Protein AF-A0A2H9LZS4-F1 (afdb_monomer)

Solvent-accessible surface area (backbone atoms only — not comparable to full-atom values): 3655 Å² total; per-residue (Å²): 136,86,85,85,74,88,89,77,86,73,55,72,46,66,54,58,50,35,60,79,61,38,72,78,48,94,62,77,75,57,71,56,22,52,53,28,58,72,40,86,90,43,61,46,46,36,76,44,66,66,67,48,61,77,60,112

Mean predicted aligned error: 3.66 Å

Secondary structure (DSSP, 8-state):
---------S-HHHHHT-HHHHTTSSPPPPHHHHHHHHSTTS-TT--SHHHHHTT-

Foldseek 3Di:
DDDDDDLDDDDQLVVQLCVVSCVVDPDDADPLLVVQCVDPQGRNSDRDPVSRVVRD

Radius of gyration: 12.81 Å; Cα contacts (8 Å, |Δi|>4): 47; chains: 1; bounding box: 37×19×34 Å

Nearest PDB structures (foldseek):
  8e24-assembly2_D  TM=3.563E-01  e=6.776E+00  Homo sapiens
  7pua-assembly1_DC  TM=2.926E-01  e=8.278E+00  Trypanosoma brucei brucei

Sequence (56 aa):
MHSARILMTGTPKEVFAKPDLLKKTFLKPPSITQLAQSMKGIRNDTLTIDEFVEQL

pLDDT: mean 92.07, std 9.48, range [42.69, 98.19]

Structure (mmCIF, N/CA/C/O backbone):
data_AF-A0A2H9LZS4-F1
#
_entry.id   AF-A0A2H9LZS4-F1
#
loop_
_atom_site.group_PDB
_atom_site.id
_atom_site.type_symbol
_atom_site.label_atom_id
_atom_site.label_alt_id
_atom_site.label_comp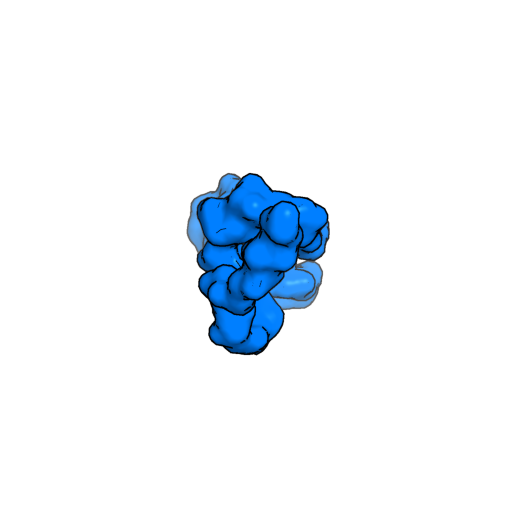_id
_atom_site.label_asym_id
_atom_site.label_entity_id
_atom_site.label_seq_id
_atom_site.pdbx_PDB_ins_code
_atom_site.Cartn_x
_atom_site.Cartn_y
_atom_site.Cartn_z
_atom_site.occupancy
_atom_site.B_iso_or_equiv
_atom_site.auth_seq_id
_atom_site.auth_comp_id
_atom_site.auth_asym_id
_atom_site.auth_atom_id
_atom_site.pdbx_PDB_model_num
ATOM 1 N N . MET A 1 1 ? 24.209 -2.705 -21.379 1.00 42.69 1 MET A N 1
ATOM 2 C CA . MET A 1 1 ? 23.414 -3.930 -21.139 1.00 42.69 1 MET A CA 1
ATOM 3 C C . MET A 1 1 ? 22.371 -3.621 -20.077 1.00 42.69 1 MET A C 1
ATOM 5 O O . MET A 1 1 ? 22.754 -3.125 -19.027 1.00 42.69 1 MET A O 1
ATOM 9 N N . HIS A 1 2 ? 21.084 -3.842 -20.349 1.00 55.44 2 HIS A N 1
ATOM 10 C CA . HIS A 1 2 ? 20.033 -3.730 -19.331 1.00 55.44 2 HIS A CA 1
ATOM 11 C C . HIS A 1 2 ? 19.803 -5.115 -18.718 1.00 55.44 2 HIS A C 1
ATOM 13 O O . HIS A 1 2 ? 19.252 -5.992 -19.375 1.00 55.44 2 HIS A O 1
ATOM 19 N N . SER A 1 3 ? 20.247 -5.325 -17.479 1.00 70.06 3 SER A N 1
ATOM 20 C CA . SER A 1 3 ? 20.011 -6.577 -16.751 1.00 70.06 3 SER A CA 1
ATOM 21 C C . SER A 1 3 ? 18.665 -6.505 -16.035 1.00 70.06 3 SER A C 1
ATOM 23 O O . SER A 1 3 ? 18.582 -6.041 -14.897 1.00 70.06 3 SER A O 1
ATOM 25 N N . ALA A 1 4 ? 17.599 -6.938 -16.708 1.00 81.12 4 ALA A N 1
ATOM 26 C CA . ALA A 1 4 ? 16.320 -7.169 -16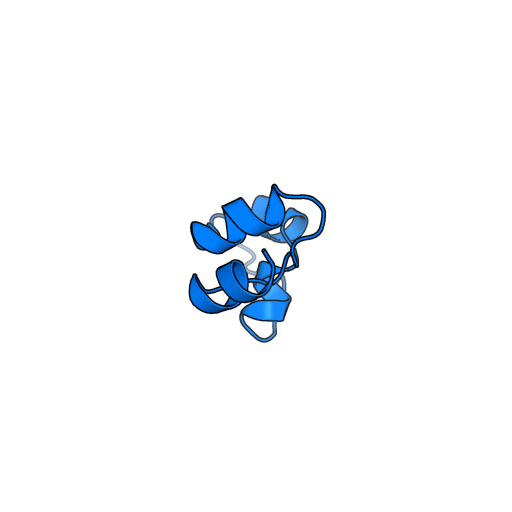.048 1.00 81.12 4 ALA A CA 1
ATOM 27 C C . ALA A 1 4 ? 16.455 -8.369 -15.100 1.00 81.12 4 ALA A C 1
ATOM 29 O O . ALA A 1 4 ? 16.988 -9.413 -15.474 1.00 81.12 4 ALA A O 1
ATOM 30 N N . ARG A 1 5 ? 15.981 -8.216 -13.863 1.00 88.81 5 ARG A N 1
ATOM 31 C CA . ARG A 1 5 ? 15.934 -9.294 -12.871 1.00 88.81 5 ARG A CA 1
ATOM 32 C C . ARG A 1 5 ? 14.581 -9.291 -12.181 1.00 88.81 5 ARG A C 1
ATOM 34 O O . ARG A 1 5 ? 14.023 -8.223 -11.926 1.00 88.81 5 ARG A O 1
ATOM 41 N N . ILE A 1 6 ? 14.083 -10.474 -11.845 1.00 90.81 6 ILE A N 1
ATOM 42 C CA . ILE A 1 6 ? 12.886 -10.611 -11.018 1.00 90.81 6 ILE A CA 1
ATOM 43 C C . ILE A 1 6 ? 13.260 -10.177 -9.598 1.00 90.81 6 ILE A C 1
ATOM 45 O O . ILE A 1 6 ? 14.156 -10.752 -8.985 1.00 90.81 6 ILE A O 1
ATOM 49 N N . LEU A 1 7 ? 12.611 -9.125 -9.098 1.00 91.56 7 LEU A N 1
ATOM 50 C CA . LEU A 1 7 ? 12.817 -8.636 -7.730 1.00 91.56 7 LEU A CA 1
ATOM 51 C C . LEU A 1 7 ? 11.959 -9.398 -6.716 1.00 91.56 7 LEU A C 1
ATOM 53 O O . LEU A 1 7 ? 12.382 -9.576 -5.578 1.00 91.56 7 LEU A O 1
ATOM 57 N N . MET A 1 8 ? 10.760 -9.819 -7.128 1.00 92.69 8 MET A N 1
ATOM 58 C CA . MET A 1 8 ? 9.818 -10.591 -6.322 1.00 92.69 8 MET A CA 1
ATOM 59 C C . MET A 1 8 ? 8.784 -11.276 -7.220 1.00 92.69 8 MET A C 1
ATOM 61 O O . MET A 1 8 ? 8.437 -10.765 -8.286 1.00 92.69 8 MET A O 1
ATOM 65 N N . THR A 1 9 ? 8.269 -12.412 -6.761 1.00 94.38 9 THR A N 1
ATOM 66 C CA . THR A 1 9 ? 7.107 -13.100 -7.332 1.00 94.38 9 THR A CA 1
ATOM 67 C C . THR A 1 9 ? 6.186 -13.499 -6.189 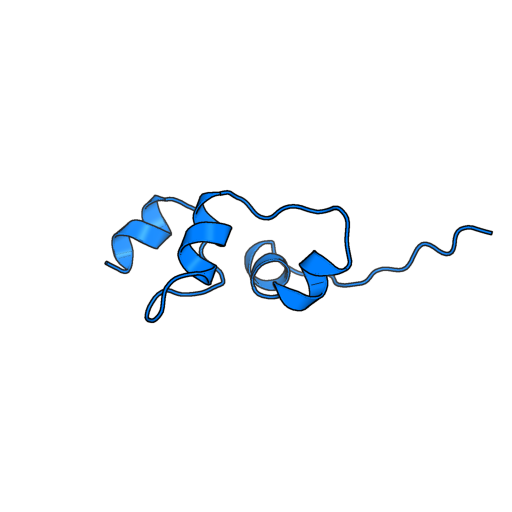1.00 94.38 9 THR A C 1
ATOM 69 O O . THR A 1 9 ? 6.663 -13.862 -5.117 1.00 94.38 9 THR A O 1
ATOM 72 N N . GLY A 1 10 ? 4.882 -13.390 -6.410 1.00 94.69 10 GLY A N 1
ATOM 73 C CA . GLY A 1 10 ? 3.860 -13.690 -5.417 1.00 94.69 10 GLY A CA 1
ATOM 74 C C . GLY A 1 10 ? 2.511 -13.130 -5.847 1.00 94.69 10 GLY A C 1
ATOM 75 O O . GLY A 1 10 ? 2.368 -12.560 -6.933 1.00 94.69 10 GLY A O 1
ATOM 76 N N . THR A 1 11 ? 1.527 -13.283 -4.976 1.00 97.00 11 THR A N 1
ATOM 77 C CA . THR A 1 11 ? 0.215 -12.649 -5.105 1.00 97.00 11 THR A CA 1
ATOM 78 C C . THR A 1 11 ? 0.327 -11.122 -5.003 1.00 97.00 11 THR A C 1
ATOM 80 O O . THR A 1 11 ? 1.296 -10.598 -4.441 1.00 97.00 11 THR A O 1
ATOM 83 N N . PRO A 1 12 ? -0.685 -10.368 -5.474 1.00 94.88 12 PRO A N 1
ATOM 84 C CA . PRO A 1 12 ? -0.716 -8.920 -5.297 1.00 94.88 12 PRO A CA 1
ATOM 85 C C . PRO A 1 12 ? -0.543 -8.485 -3.836 1.00 94.88 12 PRO A C 1
ATOM 87 O O . PRO A 1 12 ? 0.194 -7.536 -3.579 1.00 94.88 12 PRO A O 1
ATOM 90 N N . LYS A 1 13 ? -1.148 -9.202 -2.874 1.00 95.25 13 LYS A N 1
ATOM 91 C CA . LYS A 1 13 ? -1.018 -8.888 -1.440 1.00 95.25 13 LYS A CA 1
ATOM 92 C C . LYS A 1 13 ? 0.429 -8.988 -0.977 1.00 95.25 13 LYS A C 1
ATOM 94 O O . LYS A 1 13 ? 0.949 -8.052 -0.379 1.00 95.25 13 LYS A O 1
ATOM 99 N N . GLU A 1 14 ? 1.102 -10.083 -1.313 1.00 96.00 14 GLU A N 1
ATOM 100 C CA . GLU A 1 14 ? 2.495 -10.306 -0.918 1.00 96.00 14 GLU A CA 1
ATOM 101 C C . GLU A 1 14 ? 3.441 -9.264 -1.523 1.00 96.00 14 GLU A C 1
ATOM 103 O O . GLU A 1 14 ? 4.334 -8.778 -0.828 1.00 96.00 14 GLU A O 1
ATOM 108 N N . VAL A 1 15 ? 3.240 -8.900 -2.794 1.00 95.38 15 VAL A N 1
ATOM 109 C CA . VAL A 1 15 ? 4.075 -7.912 -3.492 1.00 95.38 15 VAL A CA 1
ATOM 110 C C . VAL A 1 15 ? 3.838 -6.504 -2.943 1.00 95.38 15 VAL A C 1
ATOM 112 O O . VAL A 1 15 ? 4.795 -5.796 -2.620 1.00 95.38 15 VAL A O 1
ATOM 115 N N . PHE A 1 16 ? 2.576 -6.091 -2.794 1.00 95.38 16 PHE A N 1
ATOM 116 C CA . PHE A 1 16 ? 2.245 -4.749 -2.318 1.00 95.38 16 PHE A CA 1
ATOM 117 C C . PHE A 1 16 ? 2.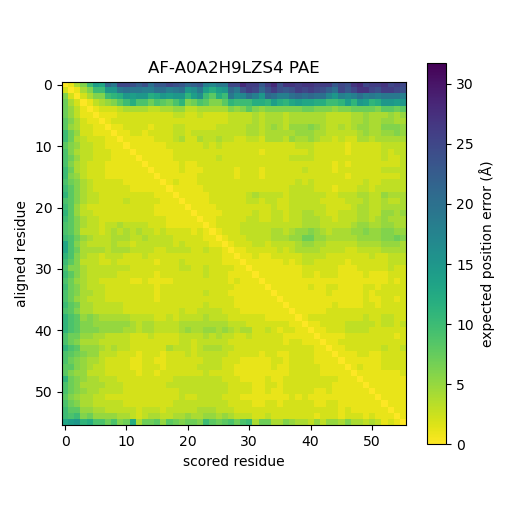513 -4.541 -0.826 1.00 95.38 16 PHE A C 1
ATOM 119 O O . PHE A 1 16 ? 2.794 -3.412 -0.433 1.00 95.38 16 PHE A O 1
ATOM 126 N N . ALA A 1 17 ? 2.587 -5.608 -0.026 1.00 94.19 17 ALA A N 1
ATOM 127 C CA . ALA A 1 17 ? 3.018 -5.563 1.373 1.00 94.19 17 ALA A CA 1
ATOM 128 C C . ALA A 1 17 ? 4.519 -5.250 1.575 1.00 94.19 17 ALA A C 1
ATOM 130 O O . ALA A 1 17 ? 4.991 -5.205 2.715 1.00 94.19 17 ALA A O 1
ATOM 131 N N . LYS A 1 18 ? 5.303 -5.051 0.502 1.00 93.94 18 LYS A N 1
ATOM 132 C CA . LYS A 1 18 ? 6.743 -4.724 0.551 1.00 93.94 18 LYS A CA 1
ATOM 133 C C . LYS A 1 18 ? 7.018 -3.290 0.065 1.00 93.94 18 LYS A C 1
ATOM 135 O O . LYS A 1 18 ? 7.677 -3.110 -0.965 1.00 93.94 18 LYS A O 1
ATOM 140 N N . PRO A 1 19 ? 6.583 -2.249 0.800 1.00 90.00 19 PRO A N 1
ATOM 141 C CA . PRO A 1 19 ? 6.721 -0.859 0.361 1.00 90.00 19 PRO A CA 1
ATOM 142 C C . PRO A 1 19 ? 8.177 -0.459 0.084 1.00 90.00 19 PRO A C 1
ATOM 144 O O . PRO A 1 19 ? 8.449 0.239 -0.889 1.00 90.00 19 PRO A O 1
ATOM 147 N N . ASP A 1 20 ? 9.140 -0.948 0.868 1.00 91.94 20 ASP A N 1
ATOM 148 C CA . ASP A 1 20 ? 10.559 -0.619 0.665 1.00 91.94 20 ASP A CA 1
ATOM 149 C C . ASP A 1 20 ? 11.178 -1.276 -0.572 1.00 91.94 20 ASP A C 1
ATOM 151 O O . ASP A 1 20 ? 12.153 -0.761 -1.123 1.00 91.94 20 ASP A O 1
ATOM 155 N N . LEU A 1 21 ? 10.615 -2.397 -1.033 1.00 92.69 21 LEU A N 1
ATOM 156 C CA . LEU A 1 21 ? 11.008 -2.997 -2.303 1.00 92.69 21 LEU A CA 1
ATOM 157 C C . LEU A 1 21 ? 10.410 -2.205 -3.467 1.00 92.69 21 LEU A C 1
ATOM 159 O O . LEU A 1 21 ? 11.130 -1.879 -4.408 1.00 92.69 21 LEU A O 1
ATOM 163 N N . LEU A 1 22 ? 9.127 -1.843 -3.375 1.00 91.88 22 LEU A N 1
ATOM 164 C CA . LEU A 1 22 ? 8.426 -1.091 -4.417 1.00 91.88 22 LEU A CA 1
ATOM 165 C C . LEU A 1 22 ? 9.021 0.297 -4.654 1.00 91.88 22 LEU A C 1
ATOM 167 O O . LEU A 1 22 ? 9.144 0.696 -5.809 1.00 91.88 22 LEU A O 1
ATOM 171 N N . LYS A 1 23 ? 9.504 0.979 -3.604 1.00 91.19 23 LYS A N 1
ATOM 172 C CA . LYS A 1 23 ? 10.241 2.258 -3.713 1.00 91.19 23 LYS A CA 1
ATOM 173 C C . LYS A 1 23 ? 11.485 2.185 -4.609 1.00 91.19 23 LYS A C 1
ATOM 175 O O . LYS A 1 23 ? 11.947 3.215 -5.084 1.00 91.19 23 LYS A O 1
ATOM 180 N N . LYS A 1 24 ? 12.049 0.991 -4.828 1.00 91.19 24 LYS A N 1
ATOM 181 C CA . LYS A 1 24 ? 13.215 0.766 -5.706 1.00 91.19 24 LYS A CA 1
ATOM 182 C C . LYS A 1 24 ? 12.816 0.511 -7.162 1.00 91.19 24 LYS A C 1
ATOM 184 O O . LYS A 1 24 ? 13.672 0.208 -7.989 1.00 91.19 24 LYS A O 1
ATOM 189 N N . THR A 1 25 ? 11.523 0.572 -7.460 1.00 89.50 25 THR A N 1
ATOM 190 C CA . THR A 1 25 ? 10.939 0.306 -8.774 1.00 89.50 25 THR A CA 1
ATOM 191 C C . THR A 1 25 ? 10.147 1.522 -9.247 1.00 89.50 25 THR A C 1
ATOM 193 O O . THR A 1 25 ? 9.899 2.451 -8.485 1.00 89.50 25 THR A O 1
ATOM 196 N N . PHE A 1 26 ? 9.698 1.495 -10.499 1.00 88.50 26 PHE A N 1
ATOM 197 C CA . PHE A 1 26 ? 8.769 2.493 -11.038 1.00 88.50 26 PHE A CA 1
ATOM 198 C C . PHE A 1 26 ? 7.291 2.111 -10.823 1.00 88.50 26 PHE A C 1
ATOM 200 O O . PHE A 1 26 ? 6.402 2.759 -11.371 1.00 88.50 26 PHE A O 1
ATOM 207 N N . LEU A 1 27 ? 7.011 1.053 -10.051 1.00 89.94 27 LEU A N 1
ATOM 208 C CA . LEU A 1 27 ? 5.652 0.611 -9.749 1.00 89.94 27 LEU A CA 1
ATOM 209 C C . LEU A 1 27 ? 5.083 1.409 -8.577 1.00 89.94 27 LEU A C 1
ATOM 211 O O . LEU A 1 27 ? 5.660 1.449 -7.490 1.00 89.94 27 LEU A O 1
ATOM 215 N N . LYS A 1 28 ? 3.909 2.001 -8.793 1.00 90.31 28 LYS A N 1
ATOM 216 C CA . LYS A 1 28 ? 3.156 2.703 -7.755 1.00 90.31 28 LYS A CA 1
ATOM 217 C C . LYS A 1 28 ? 2.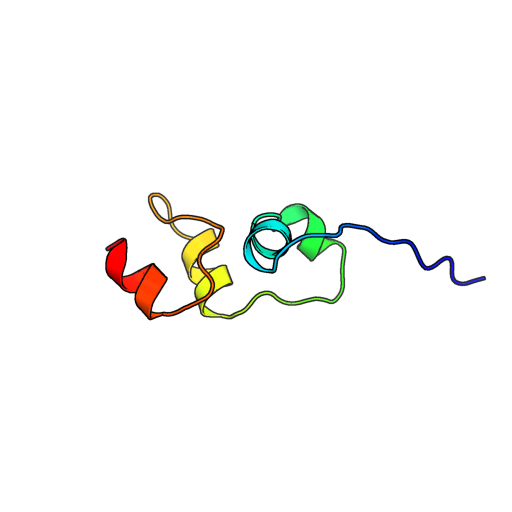077 1.775 -7.175 1.00 90.31 28 LYS A C 1
ATOM 219 O O . LYS A 1 28 ? 1.331 1.191 -7.962 1.00 90.31 28 LYS A O 1
ATOM 224 N N . PRO A 1 29 ? 1.958 1.640 -5.839 1.00 94.06 29 PRO A N 1
ATOM 225 C CA . PRO A 1 29 ? 0.854 0.895 -5.241 1.00 94.06 29 PRO A CA 1
ATOM 226 C C . PRO A 1 29 ? -0.498 1.581 -5.507 1.00 94.06 29 PRO A C 1
ATOM 228 O O . PRO A 1 29 ? -0.531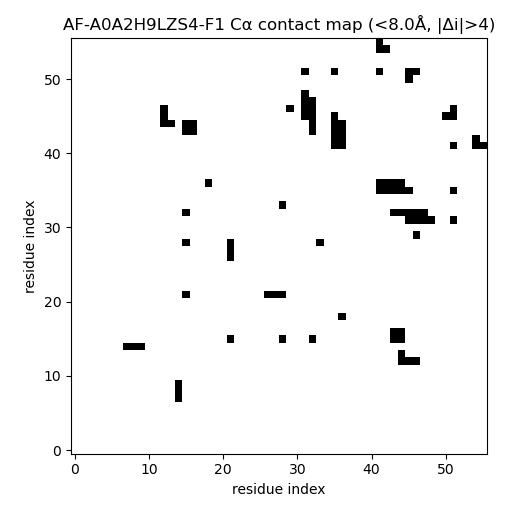 2.795 -5.736 1.00 94.06 29 PRO A O 1
ATOM 231 N N . PRO A 1 30 ? -1.629 0.860 -5.411 1.00 95.81 30 PRO A N 1
ATOM 232 C CA . PRO A 1 30 ? -2.958 1.472 -5.418 1.00 95.81 30 PRO A CA 1
ATOM 233 C C . PRO A 1 30 ? -3.093 2.589 -4.369 1.00 95.81 30 PRO A C 1
ATOM 235 O O . PRO A 1 30 ? -2.410 2.584 -3.342 1.00 95.81 30 PRO A O 1
ATOM 238 N N . SER A 1 31 ? -3.974 3.567 -4.603 1.00 96.25 31 SER A N 1
ATOM 239 C CA . SER A 1 31 ? -4.166 4.697 -3.675 1.00 96.25 31 SER A CA 1
ATOM 240 C C . SER A 1 31 ? -4.605 4.242 -2.283 1.00 96.25 31 SER A C 1
ATOM 242 O O . SER A 1 31 ? -4.078 4.729 -1.287 1.00 96.25 31 SER A O 1
ATOM 244 N N . ILE A 1 32 ? -5.515 3.266 -2.211 1.00 97.38 32 ILE A N 1
ATOM 245 C CA . ILE A 1 32 ? -5.984 2.722 -0.933 1.00 97.38 32 ILE A CA 1
ATOM 246 C C . ILE A 1 32 ? -4.871 1.988 -0.177 1.00 97.38 32 ILE A C 1
ATOM 248 O O . ILE A 1 32 ? -4.717 2.172 1.026 1.00 97.38 32 ILE A O 1
ATOM 252 N N . THR A 1 33 ? -4.014 1.253 -0.892 1.00 97.25 33 THR A N 1
ATOM 253 C CA . THR A 1 33 ? -2.837 0.594 -0.317 1.00 97.25 33 THR A CA 1
ATOM 254 C C . THR A 1 33 ? -1.860 1.604 0.277 1.00 97.25 33 THR A C 1
ATOM 256 O O . THR A 1 33 ? -1.360 1.397 1.378 1.00 97.25 33 THR A O 1
ATOM 259 N N . GLN A 1 34 ? -1.606 2.724 -0.410 1.00 95.69 34 GLN A N 1
ATOM 260 C CA . GLN A 1 34 ? -0.737 3.787 0.114 1.00 95.69 34 GLN A CA 1
ATOM 261 C C . GLN A 1 34 ? -1.305 4.407 1.397 1.00 95.69 34 GLN A C 1
ATOM 263 O O . GLN A 1 34 ? -0.553 4.633 2.345 1.00 95.69 34 GLN A O 1
ATOM 268 N N . LEU A 1 35 ? -2.620 4.651 1.443 1.00 95.94 35 LEU A N 1
ATOM 269 C CA . LEU A 1 35 ? -3.282 5.157 2.646 1.00 95.94 35 LEU A CA 1
ATOM 270 C C . LEU A 1 35 ? -3.144 4.161 3.803 1.00 95.94 35 LEU A C 1
ATOM 272 O O . LEU A 1 35 ? -2.649 4.535 4.865 1.00 95.94 35 LEU A O 1
ATOM 276 N N . ALA A 1 36 ? -3.481 2.890 3.571 1.00 96.25 36 ALA A N 1
ATOM 277 C CA . ALA A 1 36 ? -3.347 1.822 4.558 1.00 96.25 36 ALA A CA 1
ATOM 278 C C . ALA A 1 36 ? -1.921 1.721 5.121 1.00 96.25 36 ALA A C 1
ATOM 280 O O . ALA A 1 36 ? -1.730 1.671 6.332 1.00 96.25 36 ALA A O 1
ATOM 281 N N . GLN A 1 37 ? -0.905 1.785 4.256 1.00 94.88 37 GLN A N 1
ATOM 282 C CA . GLN A 1 37 ? 0.509 1.740 4.647 1.00 94.88 37 GLN A CA 1
ATOM 283 C C . GLN A 1 37 ? 0.972 2.953 5.462 1.00 94.88 37 GLN A C 1
ATOM 285 O O . GLN A 1 37 ? 1.975 2.861 6.169 1.00 94.88 37 GLN A O 1
ATOM 290 N N . SER A 1 38 ? 0.272 4.084 5.363 1.00 94.75 38 SER A N 1
ATOM 291 C CA . SER A 1 38 ? 0.577 5.291 6.136 1.00 94.75 38 SER A CA 1
ATOM 292 C C . SER A 1 38 ? -0.038 5.292 7.542 1.00 94.75 38 SER A C 1
ATOM 294 O O . SER A 1 38 ? 0.358 6.103 8.380 1.00 94.75 38 SER A O 1
ATOM 296 N N . MET A 1 39 ? -0.981 4.386 7.821 1.00 95.62 39 MET A N 1
ATOM 297 C CA . MET A 1 39 ? -1.746 4.351 9.067 1.00 95.62 39 MET A CA 1
ATOM 298 C C . MET A 1 39 ? -1.249 3.255 10.012 1.00 95.62 39 MET A C 1
ATOM 300 O O . MET A 1 39 ? -0.972 2.128 9.608 1.00 95.62 39 MET A O 1
ATOM 304 N N . LYS A 1 40 ? -1.162 3.568 11.310 1.00 94.19 40 LYS A N 1
ATOM 305 C CA . LYS A 1 40 ? -0.913 2.556 12.349 1.00 94.19 40 LYS A CA 1
ATOM 306 C C . LYS A 1 40 ? -2.213 1.819 12.669 1.00 94.19 40 LYS A C 1
ATOM 308 O O . LYS A 1 40 ? -3.261 2.446 12.732 1.00 94.19 40 LYS A O 1
ATOM 313 N N . GLY A 1 41 ? -2.125 0.512 12.913 1.00 93.81 41 GLY A N 1
ATOM 314 C CA . GLY A 1 41 ? -3.288 -0.328 13.229 1.00 93.81 41 GLY A CA 1
ATOM 315 C C . GLY A 1 41 ? -4.026 -0.878 12.006 1.00 93.81 41 GLY A C 1
ATOM 316 O O . GLY A 1 41 ? -4.866 -1.750 12.172 1.00 93.81 41 GLY A O 1
ATOM 317 N N . ILE A 1 42 ? -3.661 -0.443 10.795 1.00 96.50 42 ILE A N 1
ATOM 318 C CA . ILE A 1 42 ? -4.195 -0.965 9.535 1.00 96.50 42 ILE A CA 1
ATOM 319 C C . ILE A 1 42 ? -3.175 -1.908 8.895 1.00 96.50 42 ILE A C 1
ATOM 321 O O . ILE A 1 42 ? -1.961 -1.685 8.944 1.00 96.50 42 ILE A O 1
ATOM 325 N N . ARG A 1 43 ? -3.665 -2.981 8.279 1.00 95.38 43 ARG A N 1
ATOM 326 C CA . ARG A 1 43 ? -2.844 -3.937 7.540 1.00 95.38 43 ARG A CA 1
ATOM 327 C C . ARG A 1 43 ? -2.232 -3.293 6.301 1.00 95.38 43 ARG A C 1
ATOM 329 O O . ARG A 1 43 ? -2.916 -2.699 5.465 1.00 95.38 43 ARG A O 1
ATOM 336 N N . ASN A 1 44 ? -0.931 -3.502 6.135 1.00 93.62 44 ASN A N 1
ATOM 337 C CA . ASN A 1 44 ? -0.141 -2.939 5.039 1.00 93.62 44 ASN A CA 1
ATOM 338 C C . ASN A 1 44 ? -0.321 -3.653 3.682 1.00 93.62 44 ASN A C 1
ATOM 340 O O . ASN A 1 44 ? 0.259 -3.211 2.688 1.00 93.62 44 ASN A O 1
ATOM 344 N N . ASP A 1 45 ? -1.100 -4.735 3.648 1.00 95.50 45 ASP A N 1
ATOM 345 C CA . ASP A 1 45 ? -1.424 -5.542 2.469 1.00 95.50 45 ASP A CA 1
ATOM 346 C C . ASP A 1 45 ? -2.861 -5.316 1.960 1.00 95.50 45 ASP A C 1
ATOM 348 O O . ASP A 1 45 ? -3.353 -6.077 1.130 1.00 95.50 45 ASP A O 1
ATOM 352 N N . THR A 1 46 ? -3.522 -4.263 2.451 1.00 97.31 46 THR A N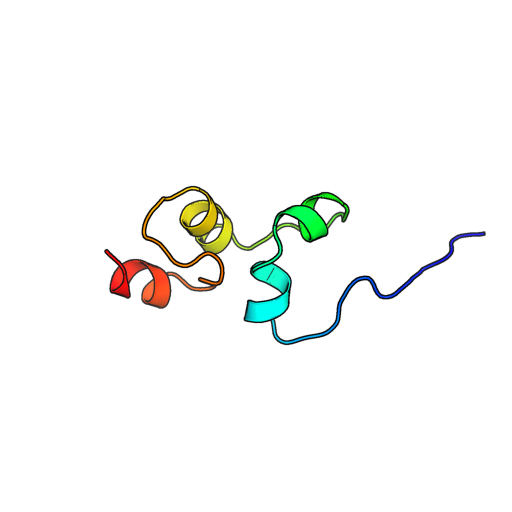 1
ATOM 353 C CA . THR A 1 46 ? -4.857 -3.832 2.016 1.00 97.31 46 THR A CA 1
ATOM 354 C C . THR A 1 46 ? -4.820 -3.360 0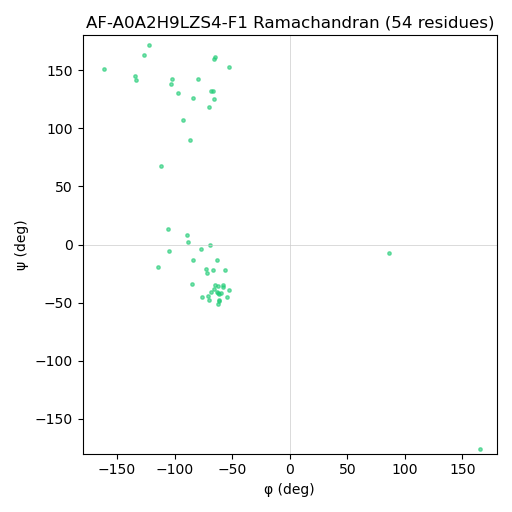.559 1.00 97.31 46 THR A C 1
ATOM 356 O O . THR A 1 46 ? -4.036 -2.472 0.202 1.00 97.31 46 THR A O 1
ATOM 359 N N . LEU A 1 47 ? -5.666 -3.941 -0.297 1.00 97.38 47 LEU A N 1
ATOM 360 C CA . LEU A 1 47 ? -5.691 -3.663 -1.741 1.00 97.38 47 LEU A CA 1
ATOM 361 C C . LEU A 1 47 ? -6.976 -2.986 -2.209 1.00 97.38 47 LEU A C 1
ATOM 363 O O . LEU A 1 47 ? -6.984 -2.378 -3.281 1.00 97.38 47 LEU A O 1
ATOM 367 N N . THR A 1 48 ? -8.045 -3.083 -1.424 1.00 97.56 48 THR A N 1
ATOM 368 C CA . THR A 1 48 ? -9.368 -2.558 -1.775 1.00 97.56 48 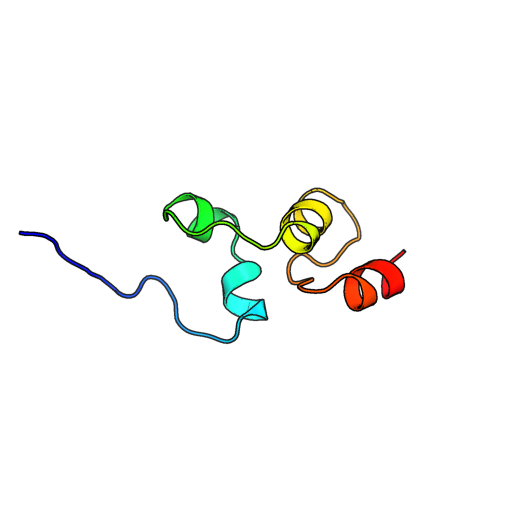THR A CA 1
ATOM 369 C C . THR A 1 48 ? -9.913 -1.640 -0.688 1.00 97.56 48 THR A C 1
ATOM 371 O O . THR A 1 48 ? -9.415 -1.614 0.436 1.00 97.56 48 THR A O 1
ATOM 374 N N . ILE A 1 49 ? -10.927 -0.852 -1.049 1.00 97.56 49 ILE A N 1
ATOM 375 C CA . ILE A 1 49 ? -11.614 0.039 -0.110 1.00 97.56 49 ILE A CA 1
ATOM 376 C C . ILE A 1 49 ? -12.409 -0.778 0.910 1.00 97.56 49 ILE A C 1
ATOM 378 O O . ILE A 1 49 ? -12.344 -0.460 2.090 1.00 97.56 49 ILE A O 1
ATOM 382 N N . ASP A 1 50 ? -13.085 -1.846 0.484 1.00 98.19 50 ASP A N 1
ATOM 383 C CA . ASP A 1 50 ? -13.891 -2.679 1.384 1.00 98.19 50 ASP A CA 1
ATOM 384 C C . ASP A 1 50 ? -13.021 -3.310 2.481 1.00 98.19 50 ASP A C 1
ATOM 386 O O . ASP A 1 50 ? -13.297 -3.133 3.665 1.00 98.19 50 ASP A O 1
ATOM 390 N N . GLU A 1 51 ? -11.880 -3.908 2.108 1.00 97.06 51 GLU A N 1
ATOM 391 C CA . GLU A 1 51 ? -10.899 -4.430 3.073 1.00 97.06 51 GLU A CA 1
ATOM 392 C C . GLU A 1 51 ? -10.389 -3.353 4.041 1.00 97.06 51 GLU A C 1
ATOM 394 O O . GLU A 1 51 ? -10.075 -3.653 5.190 1.00 97.06 51 GLU A O 1
ATOM 399 N N . PHE A 1 52 ? -10.238 -2.108 3.579 1.00 97.25 52 PHE A N 1
ATOM 400 C CA . PHE A 1 52 ? -9.792 -1.002 4.424 1.00 97.25 52 PHE A CA 1
ATOM 401 C C . PHE A 1 52 ? -10.871 -0.601 5.435 1.00 97.25 52 PHE A C 1
ATOM 403 O O . PHE A 1 52 ? -10.564 -0.399 6.607 1.00 97.25 52 PHE A O 1
ATOM 410 N N . VAL A 1 53 ? -12.126 -0.499 4.988 1.00 97.38 53 VAL A N 1
ATOM 411 C CA . VAL A 1 53 ? -13.271 -0.115 5.826 1.00 97.38 53 VAL A CA 1
ATOM 412 C C . VAL A 1 53 ? -13.546 -1.158 6.909 1.00 97.38 53 VAL A C 1
ATOM 414 O O . VAL A 1 53 ? -13.871 -0.779 8.027 1.00 97.38 53 VAL A O 1
ATOM 417 N N . GLU A 1 54 ? -13.340 -2.446 6.628 1.00 97.38 54 GLU A N 1
ATOM 418 C CA . GLU A 1 54 ? -13.467 -3.533 7.616 1.00 97.38 54 GLU A CA 1
ATOM 419 C C . GLU A 1 54 ? -12.460 -3.451 8.785 1.00 97.38 54 GLU A C 1
ATOM 421 O O . GLU A 1 54 ? -12.610 -4.170 9.771 1.00 97.38 54 GLU A O 1
ATOM 426 N N . GLN A 1 55 ? -11.424 -2.611 8.681 1.00 95.69 55 GLN A N 1
ATOM 427 C CA . GLN A 1 55 ? -10.360 -2.467 9.685 1.00 95.69 55 GLN A CA 1
ATOM 428 C C . GLN A 1 55 ? -10.465 -1.187 10.529 1.00 95.69 55 GLN A C 1
ATOM 430 O O . GLN A 1 55 ? -9.640 -1.001 11.428 1.00 95.69 55 GLN A O 1
ATOM 435 N N . LEU A 1 56 ? -11.413 -0.298 10.210 1.00 89.06 56 LEU A N 1
ATOM 436 C CA . LEU A 1 56 ? -11.708 0.914 10.986 1.00 89.06 56 LEU A CA 1
ATOM 437 C C . LEU A 1 56 ? -12.521 0.581 12.242 1.00 89.06 56 LEU A C 1
ATOM 439 O O . LEU A 1 56 ? -12.245 1.226 13.279 1.00 89.06 56 LEU A O 1
#